Protein AF-A0A7V2SZ13-F1 (afdb_monomer_lite)

Sequence (94 aa):
MPLALAFSPDGRYLLAGSRPDKPPLICYLYEFPSGKVKAAFKGHKNSVFAVAATQRDGRLILATGGGEAHEILLWDEAGRILSRMESVGTRILS

pLDDT: mean 82.56, std 14.66, range [36.38, 95.56]

Foldseek 3Di:
DFLDWEAAPVRQWIWTFADFDDPPRWIFIAGPPVRDTQEIAHDDPTGWNDKYWYADPNWIKIWTFDDPQQWIFIDGSHNDTPDIDHDPDPDPDD

Radius of gyration: 13.15 Å; chains: 1; bounding box: 39×28×29 Å

Secondary structure (DSSP, 8-state):
--S-EEE-TTSSEEEEPPPTTSS--EEEEEETTT--EEEEEE--SS-EEEEEEEEETTEEEEEEEETTTTEEEEEETTS-EEEEEE-S------

Organism: NCBI:txid1156395

InterPro domains:
  IPR001680 WD40 repeat [PF00400] (4-18)
  IPR001680 WD40 repeat [PF00400] (36-76)
  IPR015943 WD40/YVTN repeat-like-containing domain superfamily [G3DSA:2.130.10.10] (2-89)

Structure (mmCIF, N/CA/C/O backbone):
data_AF-A0A7V2SZ13-F1
#
_entry.id   AF-A0A7V2SZ13-F1
#
loop_
_atom_site.group_PDB
_atom_site.id
_atom_site.type_symbol
_atom_site.label_atom_id
_atom_site.label_alt_id
_atom_site.label_comp_id
_atom_site.label_asym_id
_atom_site.label_entity_id
_atom_site.label_seq_id
_atom_site.pdbx_PDB_ins_code
_atom_site.Cartn_x
_atom_site.Cartn_y
_atom_site.Cartn_z
_atom_site.occupancy
_atom_site.B_iso_or_equiv
_atom_site.auth_seq_id
_atom_site.auth_comp_id
_atom_site.auth_asym_id
_atom_site.auth_atom_id
_atom_site.pdbx_PDB_model_num
ATOM 1 N N . MET A 1 1 ? 8.916 -10.886 2.952 1.00 49.66 1 MET A N 1
ATOM 2 C CA . MET A 1 1 ? 9.011 -9.815 3.961 1.00 49.66 1 MET A CA 1
ATOM 3 C C . MET A 1 1 ? 8.617 -8.523 3.271 1.00 49.66 1 MET A C 1
ATOM 5 O O . MET A 1 1 ? 9.091 -8.335 2.151 1.00 49.66 1 MET A O 1
ATOM 9 N N . PRO A 1 2 ? 7.718 -7.715 3.853 1.00 58.94 2 PRO A N 1
ATOM 10 C CA . PRO A 1 2 ? 7.413 -6.394 3.314 1.00 58.94 2 PRO A CA 1
ATOM 11 C C . PRO A 1 2 ? 8.675 -5.531 3.382 1.00 58.94 2 PRO A C 1
ATOM 13 O O . PRO A 1 2 ? 9.399 -5.596 4.374 1.00 58.94 2 PRO A O 1
ATOM 16 N N . LEU A 1 3 ? 8.964 -4.765 2.328 1.00 72.62 3 LEU A N 1
ATOM 17 C CA . LEU A 1 3 ? 10.098 -3.833 2.347 1.00 72.62 3 LEU A CA 1
ATOM 18 C C . LEU A 1 3 ? 9.790 -2.544 3.108 1.00 72.62 3 LEU A C 1
ATOM 20 O O . LEU A 1 3 ? 10.706 -1.884 3.586 1.00 72.62 3 LEU A O 1
ATOM 24 N N . ALA A 1 4 ? 8.512 -2.196 3.223 1.00 82.44 4 ALA A N 1
ATOM 25 C CA . ALA A 1 4 ? 8.076 -0.979 3.878 1.00 82.44 4 ALA A CA 1
ATOM 26 C C . ALA A 1 4 ? 6.723 -1.196 4.564 1.00 82.44 4 ALA A C 1
ATOM 28 O O . ALA A 1 4 ? 5.885 -1.971 4.089 1.00 82.44 4 ALA A O 1
ATOM 29 N N . LEU A 1 5 ? 6.533 -0.512 5.689 1.00 91.12 5 LEU A N 1
ATOM 30 C CA . LEU A 1 5 ? 5.330 -0.549 6.512 1.00 91.12 5 LEU A CA 1
ATOM 31 C C . LEU A 1 5 ? 4.976 0.880 6.924 1.00 91.12 5 LEU A C 1
ATOM 33 O O . LEU A 1 5 ? 5.859 1.635 7.323 1.00 91.12 5 LEU A O 1
ATOM 37 N N . ALA A 1 6 ? 3.697 1.236 6.858 1.00 93.62 6 ALA A N 1
ATOM 38 C CA . ALA A 1 6 ? 3.199 2.508 7.372 1.00 93.62 6 ALA A CA 1
ATOM 39 C C . ALA A 1 6 ? 1.838 2.315 8.038 1.00 93.62 6 ALA A C 1
ATOM 41 O O . ALA A 1 6 ? 0.923 1.752 7.436 1.00 93.62 6 ALA A O 1
ATOM 42 N N . PHE A 1 7 ? 1.695 2.804 9.267 1.00 94.94 7 PHE A N 1
ATOM 43 C CA . PHE A 1 7 ? 0.388 2.906 9.904 1.00 94.94 7 PHE A CA 1
ATOM 44 C C . PHE A 1 7 ? -0.389 4.090 9.335 1.00 94.94 7 PHE A C 1
ATOM 46 O O . PHE A 1 7 ? 0.192 5.119 8.983 1.00 94.94 7 PHE A O 1
ATOM 53 N N . SER A 1 8 ? -1.711 3.958 9.268 1.00 93.56 8 SER A N 1
ATOM 54 C CA . SER A 1 8 ? -2.576 5.112 9.072 1.00 93.56 8 SER A CA 1
ATOM 55 C C . SER A 1 8 ? -2.476 6.058 10.278 1.00 93.56 8 SER A C 1
ATOM 57 O O . SER A 1 8 ? -2.263 5.597 11.402 1.00 93.56 8 SER A O 1
ATOM 59 N N . PRO A 1 9 ? -2.662 7.378 10.089 1.00 92.25 9 PRO A N 1
ATOM 60 C CA . PRO A 1 9 ? -2.601 8.343 11.192 1.00 92.25 9 PRO A CA 1
ATOM 61 C C . PRO A 1 9 ? -3.611 8.078 12.316 1.00 92.25 9 PRO A C 1
ATOM 63 O O . PRO A 1 9 ? -3.364 8.423 13.465 1.00 92.25 9 PRO A O 1
ATOM 66 N N . ASP A 1 10 ? -4.742 7.455 11.984 1.00 91.75 10 ASP A N 1
ATOM 67 C CA . ASP A 1 10 ? -5.778 7.048 12.936 1.00 91.75 10 ASP A CA 1
ATOM 68 C C . ASP A 1 10 ? -5.487 5.699 13.631 1.00 91.75 10 ASP A C 1
ATOM 70 O O . ASP A 1 10 ? -6.289 5.245 14.444 1.00 91.75 10 ASP A O 1
ATOM 74 N N . GLY A 1 11 ? -4.374 5.035 13.297 1.00 92.81 11 GLY A N 1
ATOM 75 C CA . GLY A 1 11 ? -3.944 3.759 13.874 1.00 92.81 11 GLY A CA 1
ATOM 76 C C . GLY A 1 11 ? -4.793 2.540 13.490 1.00 92.81 11 GLY A C 1
ATOM 77 O O . GLY A 1 11 ? -4.520 1.439 13.966 1.00 92.81 11 GLY A O 1
ATOM 78 N N . ARG A 1 12 ? -5.814 2.699 12.638 1.00 94.19 12 ARG A N 1
ATOM 79 C CA . ARG A 1 12 ? -6.744 1.613 12.276 1.00 94.19 12 ARG A CA 1
ATOM 80 C C . ARG A 1 12 ? -6.210 0.680 11.200 1.00 94.19 12 ARG A C 1
ATOM 82 O O . ARG A 1 12 ? -6.701 -0.441 11.074 1.00 94.19 12 ARG A O 1
ATOM 89 N N . TYR A 1 13 ? -5.236 1.130 10.415 1.00 95.56 13 TYR A N 1
ATOM 90 C CA . TYR A 1 13 ? -4.748 0.392 9.262 1.00 95.56 13 TYR A CA 1
ATOM 91 C C . TYR A 1 13 ? -3.228 0.329 9.202 1.00 95.56 13 TYR A C 1
ATOM 93 O O . TYR A 1 13 ? -2.524 1.240 9.632 1.00 95.56 13 TYR A O 1
ATOM 101 N N . LEU A 1 14 ? -2.732 -0.745 8.595 1.00 94.38 14 LEU A N 1
ATOM 102 C CA . LEU A 1 14 ? -1.326 -0.946 8.274 1.00 94.38 14 LEU A CA 1
ATOM 103 C C . LEU A 1 14 ? -1.184 -1.177 6.769 1.00 94.38 14 LEU A C 1
ATOM 105 O O . LEU A 1 14 ? -1.722 -2.141 6.229 1.00 94.38 14 LEU A O 1
ATOM 109 N N . LEU A 1 15 ? -0.453 -0.298 6.091 1.00 92.81 15 LEU A N 1
ATOM 110 C CA . LEU A 1 15 ? -0.065 -0.459 4.695 1.00 92.81 15 LEU A CA 1
ATOM 111 C C . LEU A 1 15 ? 1.259 -1.219 4.626 1.00 92.81 15 LEU A C 1
ATOM 113 O O . LEU A 1 15 ? 2.246 -0.798 5.228 1.00 92.81 15 LEU A O 1
ATOM 117 N N . ALA A 1 16 ? 1.290 -2.310 3.862 1.00 89.19 16 ALA A N 1
ATOM 118 C CA . ALA A 1 16 ? 2.498 -3.093 3.629 1.00 89.19 16 ALA A CA 1
ATOM 119 C C . ALA A 1 16 ? 2.902 -3.093 2.151 1.00 89.19 16 ALA A C 1
ATOM 121 O O . ALA A 1 16 ? 2.111 -3.457 1.276 1.00 89.19 16 ALA A O 1
ATOM 122 N N . GLY A 1 17 ? 4.154 -2.710 1.897 1.00 83.44 17 GLY A N 1
ATOM 123 C CA . GLY A 1 17 ? 4.789 -2.729 0.581 1.00 83.44 17 GLY A CA 1
ATOM 124 C C . GLY A 1 17 ? 5.112 -4.144 0.091 1.00 83.44 17 GLY A C 1
ATOM 125 O O . GLY A 1 17 ? 5.344 -5.053 0.895 1.00 83.44 17 GLY A O 1
ATOM 126 N N . SER A 1 18 ? 5.154 -4.330 -1.233 1.00 77.69 18 SER A N 1
ATOM 127 C CA . SER A 1 18 ? 5.519 -5.618 -1.840 1.00 77.69 18 SER A CA 1
ATOM 128 C C . SER A 1 18 ? 7.035 -5.834 -1.862 1.00 77.69 18 SER A C 1
ATOM 130 O O . SER A 1 18 ? 7.812 -4.882 -1.861 1.00 77.69 18 SER A O 1
ATOM 132 N N . ARG A 1 19 ? 7.467 -7.099 -1.908 1.00 72.06 19 ARG A N 1
ATOM 133 C CA . ARG A 1 19 ? 8.882 -7.460 -2.064 1.00 72.06 19 ARG A CA 1
ATOM 134 C C . ARG A 1 19 ? 9.298 -7.348 -3.541 1.00 72.06 19 ARG A C 1
ATOM 136 O O . ARG A 1 19 ? 8.476 -7.633 -4.411 1.00 72.06 19 ARG A O 1
ATOM 143 N N . PRO A 1 20 ? 10.565 -7.012 -3.830 1.00 63.75 20 PRO A N 1
ATOM 144 C CA . PRO A 1 20 ? 11.097 -7.052 -5.177 1.00 63.75 20 PRO A CA 1
ATOM 145 C C . PRO A 1 20 ? 11.112 -8.455 -5.784 1.00 63.75 20 PRO A C 1
ATOM 147 O O . PRO A 1 20 ? 11.161 -9.465 -5.072 1.00 63.75 20 PRO A O 1
ATOM 150 N N . ASP A 1 21 ? 11.065 -8.471 -7.116 1.00 63.19 21 ASP A N 1
ATOM 151 C CA . ASP A 1 21 ? 11.419 -9.589 -8.001 1.00 63.19 21 ASP A CA 1
ATOM 152 C C . ASP A 1 21 ? 10.542 -10.844 -7.913 1.00 63.19 21 ASP A C 1
ATOM 154 O O . ASP A 1 21 ? 10.867 -11.883 -8.490 1.00 63.19 21 ASP A O 1
ATOM 158 N N . LYS A 1 22 ? 9.397 -10.767 -7.222 1.00 64.69 22 LYS A N 1
ATOM 159 C CA . LYS A 1 22 ? 8.397 -11.841 -7.213 1.00 64.69 22 LYS A CA 1
ATOM 160 C C . LYS A 1 22 ? 6.987 -11.297 -7.425 1.00 64.69 22 LYS A C 1
ATOM 162 O O . LYS A 1 22 ? 6.445 -10.659 -6.521 1.00 64.69 22 LYS A O 1
ATOM 167 N N . PRO A 1 23 ? 6.362 -11.562 -8.586 1.00 67.88 23 PRO A N 1
ATOM 168 C CA . PRO A 1 23 ? 4.949 -11.286 -8.753 1.00 67.88 23 PRO A CA 1
ATOM 169 C C . PRO A 1 23 ? 4.106 -12.149 -7.788 1.00 67.88 23 PRO A C 1
ATOM 171 O O . PRO A 1 23 ? 4.481 -13.284 -7.484 1.00 67.88 23 PRO A O 1
ATOM 174 N N . PRO A 1 24 ? 2.957 -11.631 -7.320 1.00 66.44 24 PRO A N 1
ATOM 175 C CA . PRO A 1 24 ? 2.358 -10.373 -7.752 1.00 66.44 24 PRO A CA 1
ATOM 176 C C . PRO A 1 24 ? 2.850 -9.163 -6.930 1.00 66.44 24 PRO A C 1
ATOM 178 O O . PRO A 1 24 ? 2.959 -9.206 -5.705 1.00 66.44 24 PRO A O 1
ATOM 181 N N . LEU A 1 25 ? 3.121 -8.054 -7.621 1.00 79.12 25 LEU A N 1
ATOM 182 C CA . LEU A 1 25 ? 3.625 -6.803 -7.046 1.00 79.12 25 LEU A CA 1
ATOM 183 C C . LEU A 1 25 ? 2.471 -6.001 -6.429 1.00 79.12 25 LEU A C 1
ATOM 185 O O . LEU A 1 25 ? 1.964 -5.042 -7.005 1.00 79.12 25 LEU A O 1
ATOM 189 N N . ILE A 1 26 ? 1.998 -6.481 -5.278 1.00 85.12 26 ILE A N 1
ATOM 190 C CA . ILE A 1 26 ? 0.782 -6.002 -4.616 1.00 85.12 26 ILE A CA 1
ATOM 191 C C . ILE A 1 26 ? 1.130 -5.449 -3.243 1.00 85.12 26 ILE A C 1
ATOM 193 O O . ILE A 1 26 ? 1.759 -6.133 -2.435 1.00 85.12 26 ILE A O 1
ATOM 197 N N . CYS A 1 27 ? 0.662 -4.239 -2.956 1.00 88.81 27 CYS A N 1
ATOM 198 C CA . CYS A 1 27 ? 0.619 -3.740 -1.586 1.00 88.81 27 CYS A CA 1
ATOM 199 C C . CYS A 1 27 ? -0.709 -4.121 -0.939 1.00 88.81 27 CYS A C 1
ATOM 201 O O . CYS A 1 27 ? -1.738 -4.178 -1.611 1.00 88.81 27 CYS A O 1
ATOM 203 N N . TYR A 1 28 ? -0.702 -4.336 0.369 1.00 91.50 28 TYR A N 1
ATOM 204 C CA . TYR A 1 28 ? -1.906 -4.703 1.109 1.00 91.50 28 TYR A CA 1
ATOM 205 C C . TYR A 1 28 ? -2.195 -3.685 2.203 1.00 91.50 28 TYR A C 1
ATOM 207 O O . TYR A 1 28 ? -1.274 -3.230 2.883 1.00 91.50 28 TYR A O 1
ATOM 215 N N . LEU A 1 29 ? -3.475 -3.354 2.371 1.00 93.94 29 LEU A N 1
ATOM 216 C CA . LEU A 1 29 ? -3.978 -2.643 3.540 1.00 93.94 29 LEU A CA 1
ATOM 217 C C . LEU A 1 29 ? -4.554 -3.664 4.509 1.00 93.94 29 LEU A C 1
ATOM 219 O O . LEU A 1 29 ? -5.470 -4.408 4.149 1.00 93.94 29 LEU A O 1
ATOM 223 N N . TYR A 1 30 ? -4.050 -3.668 5.732 1.00 94.94 30 TYR A N 1
ATOM 224 C CA . TYR A 1 30 ? -4.546 -4.510 6.808 1.00 94.94 30 TYR A CA 1
ATOM 225 C C . TYR A 1 30 ? -5.325 -3.673 7.811 1.00 94.94 30 TYR A C 1
ATOM 227 O O . TYR A 1 30 ? -4.907 -2.567 8.142 1.00 94.94 30 TYR A O 1
ATOM 235 N N . GLU A 1 31 ? -6.425 -4.208 8.324 1.00 95.50 31 GLU A N 1
ATOM 236 C CA . GLU A 1 31 ? -7.066 -3.711 9.539 1.00 95.50 31 GLU A CA 1
ATOM 237 C C . GLU A 1 31 ? -6.229 -4.103 10.758 1.00 95.50 31 GLU A C 1
ATOM 239 O O . GLU A 1 31 ? -5.879 -5.271 10.941 1.00 95.50 31 GLU A O 1
ATOM 244 N N . PHE A 1 32 ? -5.917 -3.134 11.612 1.00 92.88 32 PHE A N 1
ATOM 245 C CA . PHE A 1 32 ? -5.194 -3.354 12.858 1.00 92.88 32 PHE A CA 1
ATOM 246 C C . PHE A 1 32 ? -6.164 -3.301 14.054 1.00 92.88 32 PHE A C 1
ATOM 248 O O . PHE A 1 32 ? -7.034 -2.430 14.086 1.00 92.88 32 PHE A O 1
ATOM 255 N N . PRO A 1 33 ? -6.055 -4.209 15.046 1.00 93.38 33 PRO A N 1
ATOM 256 C CA . PRO A 1 33 ? -5.065 -5.284 15.182 1.00 93.38 33 PRO A CA 1
ATOM 257 C C . PRO A 1 33 ? -5.477 -6.617 14.539 1.00 93.38 33 PRO A C 1
ATOM 259 O O . PRO A 1 33 ? -4.750 -7.597 14.664 1.00 93.38 33 PRO A O 1
ATOM 262 N N . SER A 1 34 ? -6.638 -6.690 13.877 1.00 94.38 34 SER A N 1
ATOM 263 C CA . SER A 1 34 ? -7.213 -7.964 13.415 1.00 94.38 34 SER A CA 1
ATOM 264 C C . SER A 1 34 ? -6.358 -8.697 12.373 1.00 94.38 34 SER A C 1
ATOM 266 O O . SER A 1 34 ? -6.498 -9.909 12.216 1.00 94.38 34 SER A O 1
ATOM 268 N N . GLY A 1 35 ? -5.505 -7.975 11.641 1.00 91.50 35 GLY A N 1
ATOM 269 C CA . GLY A 1 35 ? -4.677 -8.511 10.564 1.00 91.50 35 GLY A CA 1
ATOM 270 C C . GLY A 1 35 ? -5.472 -8.870 9.307 1.00 91.50 35 GLY A C 1
ATOM 271 O O . GLY A 1 35 ? -4.928 -9.491 8.394 1.00 91.50 35 GLY A O 1
ATOM 272 N N . LYS A 1 36 ? -6.756 -8.502 9.233 1.00 94.00 36 LYS A N 1
ATOM 273 C CA . LYS A 1 36 ? -7.588 -8.773 8.057 1.00 94.00 36 LYS A CA 1
ATOM 274 C C . LYS A 1 36 ? -7.163 -7.886 6.895 1.00 94.00 36 LYS A C 1
ATOM 276 O O . LYS A 1 36 ? -6.981 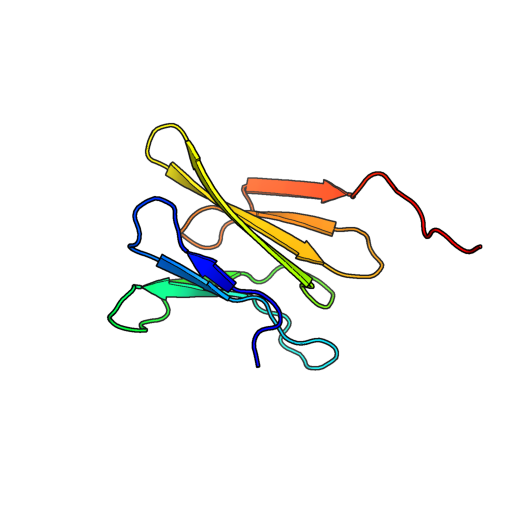-6.684 7.064 1.00 94.00 36 LYS A O 1
ATOM 281 N N . VAL A 1 37 ? -7.039 -8.471 5.706 1.00 93.69 37 VAL A N 1
ATOM 282 C CA . VAL A 1 37 ? -6.789 -7.709 4.477 1.00 93.69 37 VAL A CA 1
ATOM 283 C C . VAL A 1 37 ? -8.064 -6.963 4.099 1.00 93.69 37 VAL A C 1
ATOM 285 O O . VAL A 1 37 ? -9.065 -7.587 3.756 1.00 93.69 37 VAL A O 1
ATOM 288 N N . LYS A 1 38 ? -8.006 -5.633 4.129 1.00 93.94 38 LYS A N 1
ATOM 289 C CA . LYS A 1 38 ? -9.086 -4.755 3.671 1.00 93.94 38 LYS A CA 1
ATOM 290 C C . LYS A 1 38 ? -9.025 -4.518 2.167 1.00 93.94 38 LYS A C 1
ATOM 292 O O . LYS A 1 38 ? -10.050 -4.553 1.494 1.00 93.94 38 LYS A O 1
ATOM 297 N N . ALA A 1 39 ? -7.827 -4.263 1.643 1.00 93.31 39 ALA A N 1
ATOM 298 C CA . ALA A 1 39 ? -7.636 -3.924 0.238 1.00 93.31 39 ALA A CA 1
ATOM 299 C C . ALA A 1 39 ? -6.292 -4.427 -0.300 1.00 93.31 39 ALA A C 1
ATOM 301 O O . ALA A 1 39 ? -5.314 -4.568 0.438 1.00 93.31 39 ALA A O 1
ATOM 302 N N . ALA A 1 40 ? -6.260 -4.663 -1.611 1.00 91.00 40 ALA A N 1
ATOM 303 C CA . ALA A 1 40 ? -5.068 -5.019 -2.366 1.00 91.00 40 ALA A CA 1
ATOM 304 C C . ALA A 1 40 ? -4.830 -3.968 -3.458 1.00 91.00 40 ALA A C 1
ATOM 306 O O . ALA A 1 40 ? -5.657 -3.795 -4.352 1.00 91.00 40 ALA A O 1
ATOM 307 N N . PHE A 1 41 ? -3.689 -3.291 -3.404 1.00 90.19 41 PHE A N 1
ATOM 308 C CA . PHE A 1 41 ? -3.304 -2.251 -4.353 1.00 90.19 41 PHE A CA 1
ATOM 309 C C . PHE A 1 41 ? -2.537 -2.882 -5.509 1.00 90.19 41 PHE A C 1
ATOM 311 O O . PHE A 1 41 ? -1.355 -3.219 -5.392 1.00 90.19 41 PHE A O 1
ATOM 318 N N . LYS A 1 42 ? -3.243 -3.080 -6.623 1.00 87.56 42 LYS A N 1
ATOM 319 C CA . LYS A 1 42 ? -2.705 -3.611 -7.879 1.00 87.56 42 LYS A CA 1
ATOM 320 C C . LYS A 1 42 ? -2.565 -2.458 -8.864 1.00 87.56 42 LYS A C 1
ATOM 322 O O . LYS A 1 42 ? -3.556 -1.816 -9.193 1.00 87.56 42 LYS A O 1
ATOM 327 N N . GLY A 1 43 ? -1.355 -2.193 -9.340 1.00 80.38 43 GLY A N 1
ATOM 328 C CA . GLY A 1 43 ? -1.128 -1.136 -10.332 1.00 80.38 43 GLY A CA 1
ATOM 329 C C . GLY A 1 43 ? 0.340 -0.820 -10.568 1.00 80.38 43 GLY A C 1
ATOM 330 O O . GLY A 1 43 ? 0.699 -0.452 -11.684 1.00 80.38 43 GLY A O 1
ATOM 331 N N . HIS A 1 44 ? 1.185 -1.045 -9.559 1.00 80.88 44 HIS A N 1
ATOM 332 C CA . HIS A 1 44 ? 2.635 -1.027 -9.733 1.00 80.88 44 HIS A CA 1
ATOM 333 C C . HIS A 1 44 ? 3.071 -2.122 -10.696 1.00 80.88 44 HIS A C 1
ATOM 335 O O . HIS A 1 44 ? 2.635 -3.271 -10.587 1.00 80.88 44 HIS A O 1
ATOM 341 N N . LYS A 1 45 ? 3.934 -1.759 -11.648 1.00 77.81 45 LYS A N 1
ATOM 342 C CA . LYS A 1 45 ? 4.514 -2.709 -12.609 1.00 77.81 45 LYS A CA 1
ATOM 343 C C . LYS A 1 45 ? 5.818 -3.322 -12.096 1.00 77.81 45 LYS A C 1
ATOM 345 O O . LYS A 1 45 ? 6.395 -4.180 -12.757 1.00 77.81 45 LYS A O 1
ATOM 350 N N . ASN A 1 46 ? 6.283 -2.871 -10.937 1.00 74.88 46 ASN A N 1
ATOM 351 C CA . ASN A 1 46 ? 7.578 -3.188 -10.345 1.00 74.88 46 ASN A CA 1
ATOM 352 C C . ASN A 1 46 ? 7.503 -3.164 -8.800 1.00 74.88 46 ASN A C 1
ATOM 354 O O . ASN A 1 46 ? 6.435 -3.065 -8.192 1.00 74.88 46 ASN A O 1
ATOM 358 N N . SER A 1 47 ? 8.660 -3.343 -8.170 1.00 79.50 47 SER A N 1
ATOM 359 C CA . SER A 1 47 ? 8.856 -3.377 -6.721 1.00 79.50 47 SER A CA 1
ATOM 360 C C . SER A 1 47 ? 8.453 -2.062 -6.051 1.00 79.50 47 SER A C 1
ATOM 362 O O . SER A 1 47 ? 8.920 -0.994 -6.443 1.00 79.50 47 SER A O 1
ATOM 364 N N . VAL A 1 48 ? 7.653 -2.145 -4.986 1.00 83.69 48 VAL A N 1
ATOM 365 C CA . VAL A 1 48 ? 7.262 -0.979 -4.179 1.00 83.69 48 VAL A CA 1
ATOM 366 C C . VAL A 1 48 ? 8.237 -0.818 -3.020 1.00 83.69 48 VAL A C 1
ATOM 368 O O . VAL A 1 48 ? 8.253 -1.635 -2.100 1.00 83.69 48 VAL A O 1
ATOM 371 N N . PHE A 1 49 ? 9.045 0.237 -3.065 1.00 83.00 49 PHE A N 1
ATOM 372 C CA . PHE A 1 49 ? 10.106 0.494 -2.087 1.00 83.00 49 PHE A CA 1
ATOM 373 C C . PHE A 1 49 ? 9.678 1.448 -0.975 1.00 83.00 49 PHE A C 1
ATOM 375 O O . PHE A 1 49 ? 10.218 1.388 0.126 1.00 83.00 49 PHE A O 1
ATOM 382 N N . ALA A 1 50 ? 8.708 2.317 -1.250 1.00 85.69 50 ALA A N 1
ATOM 383 C CA . ALA A 1 50 ? 8.250 3.329 -0.314 1.00 85.69 50 ALA A CA 1
ATOM 384 C C . ALA A 1 50 ? 6.737 3.254 -0.146 1.00 85.69 50 ALA A C 1
ATOM 386 O O . ALA A 1 50 ? 5.996 3.099 -1.119 1.00 85.69 50 ALA A O 1
ATOM 387 N N . VAL A 1 51 ? 6.277 3.402 1.093 1.00 91.31 51 VAL A N 1
ATOM 388 C CA . VAL A 1 51 ? 4.857 3.524 1.420 1.00 91.31 51 VAL A CA 1
ATOM 389 C C . VAL A 1 51 ? 4.664 4.641 2.439 1.00 91.31 51 VAL A C 1
ATOM 391 O O . VAL A 1 51 ? 5.512 4.847 3.304 1.00 91.31 51 VAL A O 1
ATOM 394 N N . ALA A 1 52 ? 3.551 5.356 2.342 1.00 92.94 52 ALA A N 1
ATOM 395 C CA . ALA A 1 52 ? 3.141 6.358 3.314 1.00 92.94 52 ALA A CA 1
ATOM 396 C C . ALA A 1 52 ? 1.614 6.409 3.402 1.00 92.94 52 ALA A C 1
ATOM 398 O O . ALA A 1 52 ? 0.908 6.054 2.459 1.00 92.94 52 ALA A O 1
ATOM 399 N N . ALA A 1 53 ? 1.104 6.871 4.537 1.00 93.94 53 ALA A N 1
ATOM 400 C CA . ALA A 1 53 ? -0.316 7.078 4.754 1.00 93.94 53 ALA A CA 1
ATOM 401 C C . ALA A 1 53 ? -0.534 8.464 5.357 1.00 93.94 53 ALA A C 1
ATOM 403 O O . ALA A 1 53 ? 0.208 8.904 6.233 1.00 93.94 53 ALA A O 1
ATOM 404 N N . THR A 1 54 ? -1.559 9.158 4.885 1.00 94.19 54 THR A N 1
ATOM 405 C CA . THR A 1 54 ? -1.984 10.441 5.433 1.00 94.19 54 THR A CA 1
ATOM 406 C C . THR A 1 54 ? -3.500 10.501 5.474 1.00 94.19 54 THR A C 1
ATOM 408 O O . THR A 1 54 ? -4.185 9.720 4.815 1.00 94.19 54 THR A O 1
ATOM 411 N N . GLN A 1 55 ? -4.035 11.429 6.251 1.00 92.94 55 GLN A N 1
ATOM 412 C CA . GLN A 1 55 ? -5.463 11.671 6.321 1.00 92.94 55 GLN A CA 1
ATOM 413 C C . GLN A 1 55 ? -5.725 13.130 5.975 1.00 92.94 55 GLN A C 1
ATOM 415 O O . GLN A 1 55 ? -5.116 14.029 6.553 1.00 92.94 55 GLN A O 1
ATOM 420 N N . ARG A 1 56 ? -6.626 13.363 5.020 1.00 88.62 56 ARG A N 1
ATOM 421 C CA . ARG A 1 56 ? -7.071 14.701 4.616 1.00 88.62 56 ARG A CA 1
ATOM 422 C C . ARG A 1 56 ? -8.581 14.725 4.549 1.00 88.62 56 ARG A C 1
ATOM 424 O O . ARG A 1 56 ? -9.176 13.838 3.947 1.00 88.62 56 ARG A O 1
ATOM 431 N N . ASP A 1 57 ? -9.188 15.696 5.221 1.00 89.06 57 ASP A N 1
ATOM 432 C CA . ASP A 1 57 ? -10.645 15.879 5.248 1.00 89.06 57 ASP A CA 1
ATOM 433 C C . ASP A 1 57 ? -11.412 14.601 5.645 1.00 89.06 57 ASP A C 1
ATOM 435 O O . ASP A 1 57 ? -12.439 14.250 5.069 1.00 89.06 57 ASP A O 1
ATOM 439 N N . GLY A 1 58 ? -10.864 13.844 6.605 1.00 87.00 58 GLY A N 1
ATOM 440 C CA . GLY A 1 58 ? -11.434 12.573 7.070 1.00 87.00 58 GLY A CA 1
ATOM 441 C C . GLY A 1 58 ? -11.222 11.377 6.133 1.00 87.00 58 GLY A C 1
ATOM 442 O O . GLY A 1 58 ? -11.679 10.281 6.445 1.00 87.00 58 GLY A O 1
ATOM 443 N N . ARG A 1 59 ? -10.516 11.551 5.010 1.00 90.25 59 ARG A N 1
ATOM 444 C CA . ARG A 1 59 ? -10.225 10.489 4.039 1.00 90.25 59 ARG A CA 1
ATOM 445 C C . ARG A 1 59 ? -8.796 9.996 4.182 1.00 90.25 59 ARG A C 1
ATOM 447 O O . ARG A 1 59 ? -7.857 10.793 4.196 1.00 90.25 59 ARG A O 1
ATOM 454 N N . LEU A 1 60 ? -8.640 8.677 4.250 1.00 93.69 60 LEU A N 1
ATOM 455 C CA . LEU A 1 60 ? -7.336 8.030 4.217 1.00 93.69 60 LEU A CA 1
ATOM 456 C C . LEU A 1 60 ? -6.795 8.055 2.784 1.00 93.69 60 LEU A C 1
ATOM 458 O O . LEU A 1 60 ? -7.436 7.553 1.860 1.00 93.69 60 LEU A O 1
ATOM 462 N N . ILE A 1 61 ? -5.610 8.633 2.626 1.00 93.75 61 ILE A N 1
ATOM 463 C CA . ILE A 1 61 ? -4.861 8.667 1.375 1.00 93.75 61 ILE A CA 1
ATOM 464 C C . ILE A 1 61 ? -3.589 7.863 1.588 1.00 93.75 61 ILE A C 1
ATOM 466 O O . ILE A 1 61 ? -2.822 8.106 2.523 1.00 93.75 61 ILE A O 1
ATOM 470 N N . LEU A 1 62 ? -3.362 6.908 0.701 1.00 93.62 62 LEU A N 1
ATOM 471 C CA . LEU A 1 62 ? -2.209 6.026 0.744 1.00 93.62 62 LEU A CA 1
ATOM 472 C C . LEU A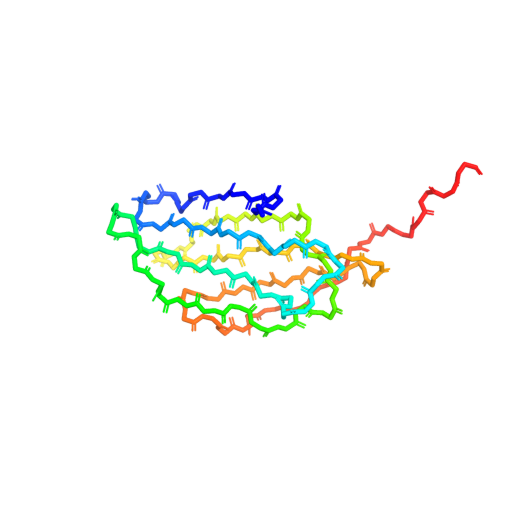 1 62 ? -1.299 6.367 -0.425 1.00 93.62 62 LEU A C 1
ATOM 474 O O . LEU A 1 62 ? -1.766 6.534 -1.546 1.00 93.62 62 LEU A O 1
ATOM 478 N N . ALA A 1 63 ? -0.006 6.474 -0.168 1.00 91.50 63 ALA A N 1
ATOM 479 C CA . ALA A 1 63 ? 0.998 6.720 -1.183 1.00 91.50 63 ALA A CA 1
ATOM 480 C C . ALA A 1 63 ? 1.944 5.530 -1.250 1.00 91.50 63 ALA A C 1
ATOM 482 O O . ALA A 1 63 ? 2.361 4.978 -0.232 1.00 91.50 63 ALA A O 1
ATOM 483 N N . THR A 1 64 ? 2.294 5.142 -2.465 1.00 89.81 64 THR A N 1
ATOM 484 C CA . THR A 1 64 ? 3.236 4.055 -2.724 1.00 89.81 64 THR A CA 1
ATOM 485 C C . THR A 1 64 ? 4.167 4.483 -3.845 1.00 89.81 64 THR A C 1
ATOM 487 O O . THR A 1 64 ? 3.690 4.953 -4.878 1.00 89.81 64 THR A O 1
ATOM 490 N N . GLY A 1 65 ? 5.470 4.336 -3.636 1.00 86.88 65 GLY A N 1
ATOM 491 C CA . GLY A 1 65 ? 6.507 4.652 -4.614 1.00 86.88 65 GLY A CA 1
ATOM 492 C C . GLY A 1 65 ? 7.295 3.401 -4.977 1.00 86.88 65 GLY A C 1
ATOM 493 O O . GLY A 1 65 ? 7.688 2.640 -4.083 1.00 86.88 65 GLY A O 1
ATOM 494 N N . GLY A 1 66 ? 7.511 3.175 -6.271 1.00 78.19 66 GLY A N 1
ATOM 495 C CA . GLY A 1 66 ? 8.120 1.943 -6.762 1.00 78.19 66 GLY A CA 1
ATOM 496 C C . GLY A 1 66 ? 8.916 2.076 -8.061 1.00 78.19 66 GLY A C 1
ATOM 497 O O . GLY A 1 66 ? 8.581 2.859 -8.946 1.00 78.19 66 GLY A O 1
ATOM 498 N N . GLY A 1 67 ? 9.970 1.258 -8.133 1.00 65.75 67 GLY A N 1
ATOM 499 C CA . GLY A 1 67 ? 10.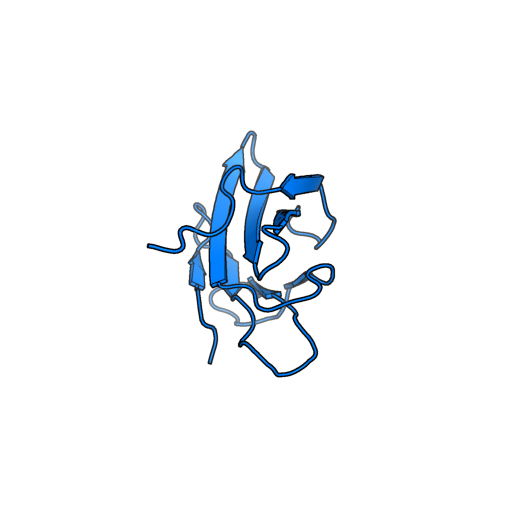668 0.829 -9.347 1.00 65.75 67 GLY A CA 1
ATOM 500 C C . GLY A 1 67 ? 11.475 1.814 -10.191 1.00 65.75 67 GLY A C 1
ATOM 501 O O . GLY A 1 67 ? 11.613 2.997 -9.903 1.00 65.75 67 GLY A O 1
ATOM 502 N N . GLU A 1 68 ? 12.007 1.252 -11.282 1.00 60.84 68 GLU A N 1
ATOM 503 C CA . GLU A 1 68 ? 12.810 1.917 -12.325 1.00 60.84 68 GLU A CA 1
ATOM 504 C C . GLU A 1 68 ? 11.999 2.907 -13.170 1.00 60.84 68 GLU A C 1
ATOM 506 O O . GLU A 1 68 ? 12.557 3.808 -13.786 1.00 60.84 68 GLU A O 1
ATOM 511 N N . ALA A 1 69 ? 10.673 2.740 -13.191 1.00 63.25 69 ALA A N 1
ATOM 512 C CA . ALA A 1 69 ? 9.745 3.631 -13.880 1.00 63.25 69 ALA A CA 1
ATOM 513 C C . ALA A 1 69 ? 9.378 4.862 -13.040 1.00 63.25 69 ALA A C 1
ATOM 515 O O . ALA A 1 69 ? 8.513 5.632 -13.452 1.00 63.25 69 ALA A O 1
ATOM 516 N N . HIS A 1 70 ? 10.012 5.035 -11.871 1.00 75.00 70 HIS A N 1
ATOM 517 C CA . HIS A 1 70 ? 9.865 6.225 -11.043 1.00 75.00 70 HIS A CA 1
ATOM 518 C C . HIS A 1 70 ? 8.396 6.511 -10.680 1.00 75.00 70 HIS A C 1
ATOM 520 O O . HIS A 1 70 ? 7.992 7.662 -10.578 1.00 75.00 70 HIS A O 1
ATOM 526 N N . GLU A 1 71 ? 7.557 5.485 -10.508 1.00 83.81 71 GLU A N 1
ATOM 527 C CA . GLU A 1 71 ? 6.113 5.683 -10.373 1.00 83.81 71 GLU A CA 1
ATOM 528 C C . GLU A 1 71 ? 5.693 5.900 -8.914 1.00 83.81 71 GLU A C 1
ATOM 530 O O . GLU A 1 71 ? 6.063 5.160 -7.999 1.00 83.81 71 GLU A O 1
ATOM 535 N N . ILE A 1 72 ? 4.873 6.928 -8.703 1.00 88.50 72 ILE A N 1
ATOM 536 C CA . ILE A 1 72 ? 4.218 7.236 -7.436 1.00 88.50 72 ILE A CA 1
ATOM 537 C C . ILE A 1 72 ? 2.714 7.108 -7.662 1.00 88.50 72 ILE A C 1
ATOM 539 O O . ILE A 1 72 ? 2.127 7.805 -8.491 1.00 88.50 72 ILE A O 1
ATOM 543 N N . LEU A 1 73 ? 2.077 6.210 -6.916 1.00 90.06 73 LEU A N 1
ATOM 544 C CA . LEU A 1 73 ? 0.634 5.994 -6.961 1.00 90.06 73 LEU A CA 1
ATOM 545 C C . LEU A 1 73 ? 0.006 6.439 -5.645 1.00 90.06 73 LEU A C 1
ATOM 547 O O . LEU A 1 73 ? 0.466 6.044 -4.567 1.00 90.06 73 LEU A O 1
ATOM 551 N N . LEU A 1 74 ? -1.045 7.251 -5.759 1.00 93.06 74 LEU A N 1
ATOM 552 C CA . LEU A 1 74 ? -1.926 7.620 -4.659 1.00 93.06 74 LEU A CA 1
ATOM 553 C C . LEU A 1 74 ? -3.201 6.791 -4.722 1.00 93.06 74 LEU A C 1
ATOM 555 O O . LEU A 1 74 ? -3.782 6.634 -5.797 1.00 93.06 74 LEU A O 1
ATOM 559 N N . TRP A 1 75 ? -3.663 6.324 -3.569 1.00 94.06 75 TRP A N 1
ATOM 560 C CA . TRP A 1 75 ? -4.810 5.437 -3.448 1.00 94.06 75 TRP A CA 1
ATOM 561 C C . TRP A 1 75 ? -5.799 5.915 -2.396 1.00 94.06 75 TRP A C 1
ATOM 563 O O . TRP A 1 75 ? -5.417 6.564 -1.417 1.00 94.06 75 TRP A O 1
ATOM 573 N N . ASP A 1 76 ? -7.059 5.534 -2.587 1.00 93.25 76 ASP A N 1
ATOM 5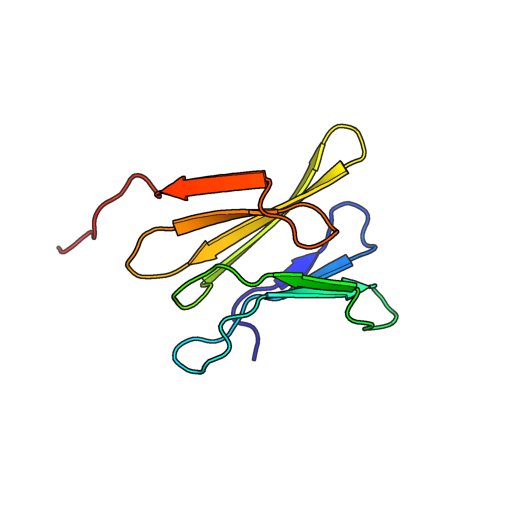74 C CA . ASP A 1 76 ? -8.055 5.529 -1.520 1.00 93.25 76 ASP A CA 1
ATOM 575 C C . ASP A 1 76 ? -7.938 4.254 -0.661 1.00 93.25 76 ASP A C 1
ATOM 577 O O . ASP A 1 76 ? -7.232 3.299 -0.992 1.00 93.25 76 ASP A O 1
ATOM 581 N N . GLU A 1 77 ? -8.665 4.210 0.454 1.00 90.94 77 GLU A N 1
ATOM 582 C CA . GLU A 1 77 ? -8.720 3.034 1.335 1.00 90.94 77 GLU A CA 1
ATOM 583 C C . GLU A 1 77 ? -9.381 1.792 0.707 1.00 90.94 77 GLU A C 1
ATOM 585 O O . GLU A 1 77 ? -9.296 0.702 1.274 1.00 90.94 77 GLU A O 1
ATOM 590 N N . ALA A 1 78 ? -10.058 1.951 -0.434 1.00 90.69 78 ALA A N 1
ATOM 591 C CA . ALA A 1 78 ? -10.729 0.882 -1.166 1.00 90.69 78 ALA A CA 1
ATOM 592 C C . ALA A 1 78 ? -9.838 0.267 -2.259 1.00 90.69 78 ALA A C 1
ATOM 594 O O . ALA A 1 78 ? -10.258 -0.674 -2.933 1.00 90.69 78 ALA A O 1
ATOM 595 N N . GLY A 1 79 ? -8.614 0.772 -2.443 1.00 89.25 79 GLY A N 1
ATOM 596 C CA . GLY A 1 79 ? -7.687 0.266 -3.451 1.00 89.25 79 GLY A CA 1
ATOM 597 C C . GLY A 1 79 ? -7.797 0.930 -4.819 1.00 89.25 79 GLY A C 1
ATOM 598 O O . GLY A 1 79 ? -7.200 0.433 -5.773 1.00 89.25 79 GLY A O 1
ATOM 599 N N . ARG A 1 80 ? -8.533 2.037 -4.952 1.00 90.94 80 ARG A N 1
ATOM 600 C CA . ARG A 1 80 ? -8.633 2.789 -6.209 1.00 90.94 80 ARG A CA 1
ATOM 601 C C . ARG A 1 80 ? -7.477 3.766 -6.338 1.00 90.94 80 ARG A C 1
ATOM 603 O O . ARG A 1 80 ? -7.136 4.448 -5.375 1.00 90.94 80 ARG A O 1
ATOM 610 N N . ILE A 1 81 ? -6.920 3.873 -7.542 1.00 91.62 81 ILE A N 1
ATOM 611 C CA . ILE A 1 81 ? -5.905 4.881 -7.863 1.00 91.62 81 ILE A CA 1
ATOM 612 C C . ILE A 1 81 ? -6.594 6.244 -7.937 1.00 91.62 81 ILE A C 1
ATOM 614 O O . ILE A 1 81 ? -7.451 6.467 -8.788 1.00 91.62 81 ILE A O 1
ATOM 618 N N . LEU A 1 82 ? -6.203 7.153 -7.049 1.00 91.69 82 LEU A N 1
ATOM 619 C CA . LEU A 1 82 ? -6.613 8.555 -7.068 1.00 91.69 82 LEU A CA 1
ATOM 620 C C . LEU A 1 82 ? -5.744 9.372 -8.024 1.00 91.69 82 LEU A C 1
ATOM 622 O O . LEU A 1 82 ? -6.226 10.294 -8.674 1.00 91.69 82 LEU A O 1
ATOM 626 N N . SER A 1 83 ? -4.452 9.051 -8.092 1.00 89.75 83 SER A N 1
ATOM 627 C CA . SER A 1 83 ? -3.507 9.748 -8.957 1.00 89.75 83 SER A CA 1
ATOM 628 C C . SER A 1 83 ? -2.289 8.884 -9.258 1.00 89.75 83 SER A C 1
ATOM 630 O O . SER A 1 83 ? -1.874 8.062 -8.437 1.00 89.75 83 SER A O 1
ATOM 632 N N . ARG A 1 84 ? -1.711 9.110 -10.437 1.00 88.88 84 ARG A N 1
ATOM 633 C CA . ARG A 1 84 ? -0.436 8.551 -10.870 1.00 88.88 84 ARG A CA 1
ATOM 634 C C . ARG A 1 84 ? 0.508 9.700 -11.172 1.00 88.88 84 ARG A C 1
ATOM 636 O O . ARG A 1 84 ? 0.162 10.600 -11.929 1.00 88.88 84 ARG A O 1
ATOM 643 N N . MET A 1 85 ? 1.684 9.642 -10.574 1.00 84.38 85 MET A N 1
ATOM 644 C CA . MET A 1 85 ? 2.743 10.626 -10.725 1.00 84.38 85 MET A CA 1
ATOM 645 C C . MET A 1 85 ? 4.040 9.907 -11.086 1.00 84.38 85 MET A C 1
ATOM 647 O O . MET A 1 85 ? 4.213 8.723 -10.788 1.00 84.38 85 MET A O 1
ATOM 651 N N . GLU A 1 86 ? 4.953 10.639 -11.706 1.00 78.69 86 GLU A N 1
ATOM 652 C CA . GLU A 1 86 ? 6.331 10.212 -11.921 1.00 78.69 86 GLU A CA 1
ATOM 653 C C . GLU A 1 86 ? 7.227 11.010 -10.971 1.00 78.69 86 GLU A C 1
ATOM 655 O O . GLU A 1 86 ? 7.036 12.215 -10.782 1.00 78.69 86 GLU A O 1
ATOM 660 N N . SER A 1 87 ? 8.178 10.346 -10.321 1.00 67.00 87 SER A N 1
ATOM 661 C CA . SER A 1 87 ? 9.151 11.011 -9.470 1.00 67.00 87 SER A CA 1
ATOM 662 C C . SER A 1 87 ? 10.057 11.848 -10.360 1.00 67.00 87 SER A C 1
ATOM 664 O O . SER A 1 87 ? 10.690 11.324 -11.277 1.00 67.00 87 SER A O 1
ATOM 666 N N . VAL A 1 88 ? 10.140 13.144 -10.079 1.00 67.50 88 VAL A N 1
ATOM 667 C CA . VAL A 1 88 ? 11.049 14.044 -10.785 1.00 67.50 88 VAL A CA 1
ATOM 668 C C . VAL A 1 88 ? 12.467 13.749 -10.297 1.00 67.50 88 VAL A C 1
ATOM 670 O O . VAL A 1 88 ? 12.846 14.157 -9.203 1.00 67.50 88 VAL A O 1
ATOM 673 N N . GLY A 1 89 ? 13.229 12.984 -11.077 1.00 50.22 89 GLY A N 1
ATOM 674 C CA . GLY A 1 89 ? 14.598 12.620 -10.722 1.00 50.22 89 GLY A CA 1
ATOM 675 C C . GLY A 1 89 ? 15.064 11.361 -11.428 1.00 50.22 89 GLY A C 1
ATOM 676 O O . GLY A 1 89 ? 15.027 10.269 -10.867 1.00 50.22 89 GLY A O 1
ATOM 677 N N . THR A 1 90 ? 15.520 11.536 -12.664 1.00 45.12 90 THR A N 1
ATOM 678 C CA . THR A 1 90 ? 16.359 10.584 -13.386 1.00 45.12 90 THR A CA 1
ATOM 679 C C . THR A 1 90 ? 17.454 10.056 -12.457 1.00 45.12 90 THR A C 1
ATOM 681 O O . THR A 1 90 ? 18.112 10.838 -11.775 1.00 45.12 90 THR A O 1
ATOM 684 N N . ARG A 1 91 ? 17.641 8.732 -12.445 1.00 43.03 91 ARG A N 1
ATOM 685 C CA . ARG A 1 91 ? 18.895 8.017 -12.156 1.00 43.03 91 ARG A CA 1
ATOM 686 C C . ARG A 1 91 ? 20.083 8.953 -11.8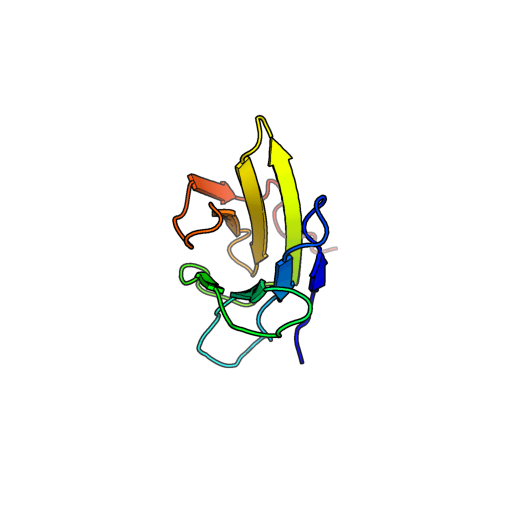54 1.00 43.03 91 ARG A C 1
ATOM 688 O O . ARG A 1 91 ? 20.665 9.511 -12.780 1.00 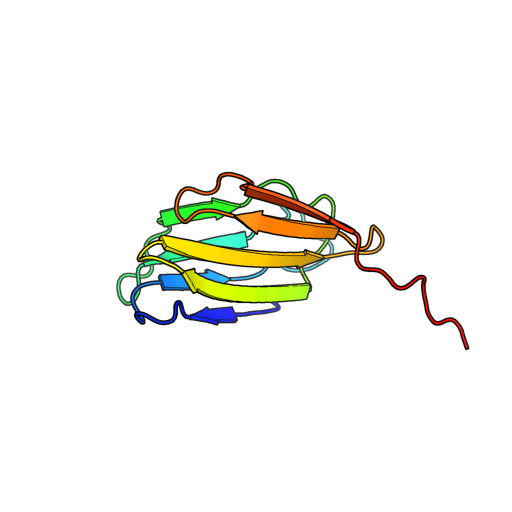43.03 91 ARG A O 1
ATOM 695 N N . ILE A 1 92 ? 20.494 9.071 -10.589 1.00 42.72 92 ILE A N 1
ATOM 696 C CA . ILE A 1 92 ? 21.861 9.521 -10.298 1.00 42.72 92 ILE A CA 1
ATOM 697 C C . ILE A 1 92 ? 22.767 8.330 -10.623 1.00 42.72 92 ILE A C 1
ATOM 699 O O . ILE A 1 92 ? 22.929 7.424 -9.809 1.00 42.72 92 ILE A O 1
ATOM 703 N N . LEU A 1 93 ? 23.296 8.283 -11.849 1.00 36.38 93 LEU A N 1
ATOM 704 C CA . LEU A 1 93 ? 24.620 7.698 -12.041 1.00 36.38 93 LEU A CA 1
ATOM 705 C C . LEU A 1 93 ? 25.629 8.779 -11.671 1.00 36.38 93 LEU A C 1
ATOM 707 O O . LEU A 1 93 ? 25.488 9.918 -12.111 1.00 36.38 93 LEU A O 1
ATOM 711 N N . SER A 1 94 ? 26.589 8.388 -10.837 1.00 37.38 94 SER A N 1
ATOM 712 C CA . SER A 1 94 ? 27.841 9.101 -10.579 1.00 37.38 94 SER A CA 1
ATOM 713 C C . SER A 1 94 ? 28.562 9.501 -11.859 1.00 37.38 94 SER A C 1
ATOM 715 O O . SER A 1 94 ? 28.565 8.650 -12.782 1.00 37.38 94 SER A O 1
#